Protein AF-A0AAU9BUH3-F1 (afdb_monomer_lite)

Secondary structure (DSSP, 8-state):
-----S---SS---HHHHHHHHHHHTT----SSHHHHHHHSEEE-GGG--TTPEEEE--TTT--EEEEEEETTEEEE--STTPPPEEEE--HHHHHTEEEEEE--

InterPro domains:
  IPR000064 Endopeptidase, NLPC/P60 domain [PF00877] (2-102)
  IPR000064 Endopeptidase, NLPC/P60 domain [PS51935] (1-105)
  IPR038765 Papain-like cysteine peptidase superfamily [SSF54001] (2-104)
  IPR051202 Peptidase C40 [PTHR47053] (2-105)

Sequence (105 aa):
MPYRYGGNDPSGFDCSGLVQFTHRRFGLGVPRTARQQWRHACKIPAEALKPGDLLFFRPARKGWHVGIYVGDGHFVHAPSEGKRIQRTRLNRYWWRHFIGAGRYW

Structure (mmCIF, N/CA/C/O backbone):
data_AF-A0AAU9BUH3-F1
#
_entry.id   AF-A0AAU9BUH3-F1
#
loop_
_atom_site.group_PDB
_atom_site.id
_atom_site.type_symbol
_atom_site.label_atom_id
_atom_site.label_alt_id
_atom_site.label_comp_id
_atom_site.label_asym_id
_atom_site.label_entity_id
_atom_site.label_seq_id
_atom_site.pdbx_PDB_ins_code
_atom_site.Cartn_x
_atom_site.Cartn_y
_atom_site.Cartn_z
_atom_site.occupancy
_atom_site.B_iso_or_equiv
_atom_site.auth_seq_id
_atom_site.auth_comp_id
_atom_site.auth_asym_id
_atom_site.auth_atom_id
_atom_site.pdbx_PDB_model_num
ATOM 1 N N . MET A 1 1 ? 17.820 -18.652 -3.794 1.00 41.59 1 MET A N 1
ATOM 2 C CA . MET A 1 1 ? 16.754 -19.585 -3.372 1.00 41.59 1 MET A CA 1
ATOM 3 C C . MET A 1 1 ? 15.464 -18.810 -3.076 1.00 41.59 1 MET A C 1
ATOM 5 O O . MET A 1 1 ? 15.404 -18.192 -2.014 1.00 41.59 1 MET A O 1
ATOM 9 N N . PRO A 1 2 ? 14.477 -18.718 -3.991 1.00 41.84 2 PRO A N 1
ATOM 10 C CA . PRO A 1 2 ? 13.212 -18.053 -3.693 1.00 41.84 2 PRO A CA 1
ATOM 11 C C . PRO A 1 2 ? 12.027 -19.027 -3.646 1.00 41.84 2 PRO A C 1
ATOM 13 O O . PRO A 1 2 ? 11.868 -19.907 -4.486 1.00 41.84 2 PRO A O 1
ATOM 16 N N . TYR A 1 3 ? 11.194 -18.821 -2.633 1.00 39.16 3 TYR A N 1
ATOM 17 C CA . TYR A 1 3 ? 9.958 -19.542 -2.372 1.00 39.16 3 TYR A CA 1
ATOM 18 C C . TYR A 1 3 ? 8.886 -19.278 -3.446 1.00 39.16 3 TYR A C 1
ATOM 20 O O . TYR A 1 3 ? 8.663 -18.134 -3.850 1.00 39.16 3 TYR A O 1
ATOM 28 N N . ARG A 1 4 ? 8.190 -20.353 -3.835 1.00 31.55 4 ARG A N 1
ATOM 29 C CA . ARG A 1 4 ? 6.910 -20.401 -4.557 1.00 31.55 4 ARG A CA 1
ATOM 30 C C . ARG A 1 4 ? 5.987 -21.352 -3.791 1.00 31.55 4 ARG A C 1
ATOM 32 O O . ARG A 1 4 ? 6.445 -22.408 -3.371 1.00 31.55 4 ARG A O 1
ATOM 39 N N . TYR A 1 5 ? 4.683 -21.075 -3.791 1.00 33.06 5 TYR A N 1
ATOM 40 C CA . TYR A 1 5 ? 3.738 -22.150 -4.103 1.00 33.06 5 TYR A CA 1
ATOM 41 C C . TYR A 1 5 ? 2.542 -21.656 -4.944 1.00 33.06 5 TYR A C 1
ATOM 43 O O . TYR A 1 5 ? 1.728 -20.861 -4.467 1.00 33.06 5 TYR A O 1
ATOM 51 N N . GLY A 1 6 ? 2.509 -22.157 -6.198 1.00 33.47 6 GLY A N 1
ATOM 52 C CA . GLY A 1 6 ? 1.398 -22.229 -7.175 1.00 33.47 6 GLY A CA 1
ATOM 53 C C . GLY A 1 6 ? 1.043 -20.950 -7.954 1.00 33.47 6 GLY A C 1
ATOM 54 O O . GLY A 1 6 ? 0.058 -20.313 -7.612 1.00 33.47 6 GLY A O 1
ATOM 55 N N . GLY A 1 7 ? 1.848 -20.424 -8.894 1.00 32.41 7 GLY A N 1
ATOM 56 C CA . GLY A 1 7 ? 1.914 -20.849 -10.314 1.00 32.41 7 GLY A CA 1
ATOM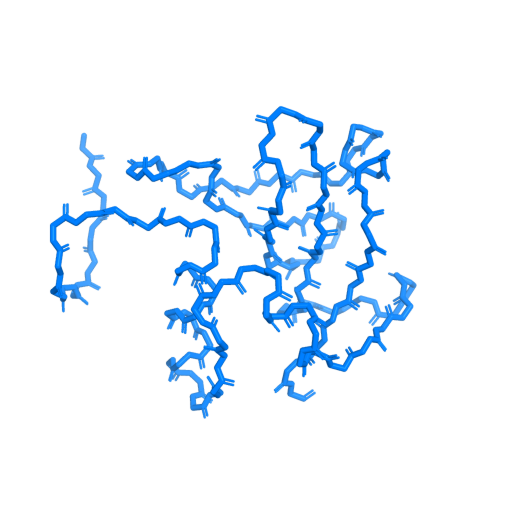 57 C C . GLY A 1 7 ? 0.652 -20.408 -11.090 1.00 32.41 7 GLY A C 1
ATOM 58 O O . GLY A 1 7 ? -0.406 -20.943 -10.804 1.00 32.41 7 GLY A O 1
ATOM 59 N N . ASN A 1 8 ? 0.657 -19.431 -12.015 1.00 37.00 8 ASN A N 1
ATOM 60 C CA . ASN A 1 8 ? 1.264 -19.541 -13.351 1.00 37.00 8 ASN A CA 1
ATOM 61 C C . ASN A 1 8 ? 1.348 -18.163 -14.082 1.00 37.00 8 ASN A C 1
ATOM 63 O O . ASN A 1 8 ? 0.322 -17.690 -14.551 1.00 37.00 8 ASN A O 1
ATOM 67 N N . ASP A 1 9 ? 2.525 -17.511 -14.121 1.00 38.41 9 ASP A N 1
ATOM 68 C CA . ASP A 1 9 ? 3.053 -16.696 -15.251 1.00 38.41 9 ASP A CA 1
ATOM 69 C C . ASP A 1 9 ? 4.514 -16.232 -14.943 1.00 38.41 9 ASP A C 1
ATOM 71 O O . ASP A 1 9 ? 4.856 -16.119 -13.755 1.00 38.41 9 ASP A O 1
ATOM 75 N N . PRO A 1 10 ? 5.416 -16.008 -15.928 1.00 37.09 10 PRO A N 1
ATOM 76 C CA . PRO A 1 10 ? 6.854 -15.788 -15.695 1.00 37.09 10 PRO A CA 1
ATOM 77 C C . PRO A 1 10 ? 7.295 -14.356 -15.319 1.00 37.09 10 PRO A C 1
ATOM 79 O O . PRO A 1 10 ? 8.487 -14.152 -15.106 1.00 37.09 10 PRO A O 1
ATOM 82 N N . SER A 1 11 ? 6.403 -13.366 -15.198 1.00 39.19 11 SER A N 1
ATOM 83 C CA . SER A 1 11 ? 6.785 -11.934 -15.155 1.00 39.19 11 SER A CA 1
ATOM 84 C C . SER A 1 11 ? 6.727 -11.239 -13.777 1.00 39.19 11 SER A C 1
ATOM 86 O O . SER A 1 11 ? 6.376 -10.070 -13.697 1.00 39.19 11 SER A O 1
ATOM 88 N N . GLY A 1 12 ? 7.004 -11.946 -12.675 1.00 46.56 12 GLY A N 1
ATOM 89 C CA . GLY A 1 12 ? 7.227 -11.354 -11.342 1.00 46.56 12 GLY A CA 1
ATOM 90 C C . GLY A 1 12 ? 6.046 -10.609 -10.674 1.00 46.56 12 GLY A C 1
ATOM 91 O O . GLY A 1 12 ? 5.242 -9.904 -11.271 1.00 46.56 12 GLY A O 1
ATOM 92 N N . PHE A 1 13 ? 5.925 -10.729 -9.352 1.00 51.59 13 PHE A N 1
ATOM 93 C CA . PHE A 1 13 ? 4.922 -9.959 -8.608 1.00 51.59 13 PHE A CA 1
ATOM 94 C C . PHE A 1 13 ? 5.381 -8.507 -8.436 1.00 51.59 13 PHE A C 1
ATOM 96 O O . PHE A 1 13 ? 6.379 -8.246 -7.763 1.00 51.59 13 PHE A O 1
ATOM 103 N N . ASP A 1 14 ? 4.634 -7.558 -8.998 1.00 69.62 14 ASP A N 1
ATOM 104 C CA . ASP A 1 14 ? 4.681 -6.162 -8.561 1.00 69.62 14 ASP A CA 1
ATOM 105 C C . ASP A 1 14 ? 3.871 -5.962 -7.261 1.00 69.62 14 ASP A C 1
ATOM 107 O O . ASP A 1 14 ? 3.158 -6.858 -6.793 1.00 69.62 14 ASP A O 1
ATOM 111 N N . CYS A 1 15 ? 3.989 -4.784 -6.641 1.00 74.62 15 CYS A N 1
ATOM 112 C CA . CYS A 1 15 ? 3.313 -4.471 -5.377 1.00 74.62 15 CYS A CA 1
ATOM 113 C C . CYS A 1 15 ? 1.794 -4.721 -5.416 1.00 74.62 15 CYS A C 1
ATOM 115 O O . CYS A 1 15 ? 1.232 -5.267 -4.467 1.00 74.62 15 CYS A O 1
ATOM 117 N N . SER A 1 16 ? 1.141 -4.387 -6.530 1.00 78.94 16 SER A N 1
ATOM 118 C CA . SER A 1 16 ? -0.296 -4.575 -6.729 1.00 78.94 16 SER A CA 1
ATOM 119 C C . SER A 1 16 ? -0.693 -6.012 -7.054 1.00 78.94 16 SER A C 1
ATOM 121 O O . SER A 1 16 ? -1.772 -6.443 -6.646 1.00 78.94 16 SER A O 1
ATOM 123 N N . GLY A 1 17 ? 0.172 -6.772 -7.723 1.00 79.50 17 GLY A N 1
ATOM 124 C CA . GLY A 1 17 ? -0.015 -8.192 -7.995 1.00 79.50 17 GLY A CA 1
ATOM 125 C C . GLY A 1 17 ? -0.023 -9.016 -6.711 1.00 79.50 17 GLY A C 1
ATOM 126 O O . GLY A 1 17 ? -0.866 -9.897 -6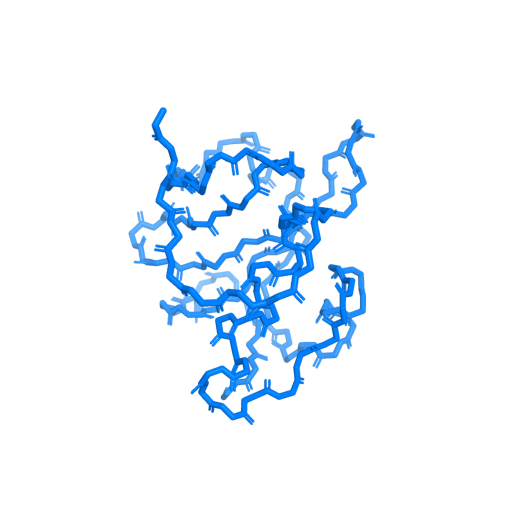.563 1.00 79.50 17 GLY A O 1
ATOM 127 N N . LEU A 1 18 ? 0.849 -8.684 -5.748 1.00 80.62 18 LEU A N 1
ATOM 128 C CA . LEU A 1 18 ? 0.834 -9.308 -4.419 1.00 80.62 18 LEU A CA 1
ATOM 129 C C . LEU A 1 18 ? -0.518 -9.101 -3.726 1.00 80.62 18 LEU A C 1
ATOM 131 O O . LEU A 1 18 ? -1.118 -10.051 -3.231 1.00 80.62 18 LEU A O 1
ATOM 135 N N . VAL A 1 19 ? -1.010 -7.862 -3.716 1.00 85.31 19 VAL A N 1
ATOM 136 C CA . VAL A 1 19 ? -2.300 -7.520 -3.108 1.00 85.31 19 VAL A CA 1
ATOM 137 C C . VAL A 1 19 ? -3.439 -8.282 -3.776 1.00 85.31 19 VAL A C 1
ATOM 139 O O . VAL A 1 19 ? -4.237 -8.909 -3.080 1.00 85.31 19 VAL A O 1
ATOM 142 N N . GLN A 1 20 ? -3.486 -8.261 -5.111 1.00 85.69 20 GLN A N 1
ATOM 143 C CA . GLN A 1 20 ? -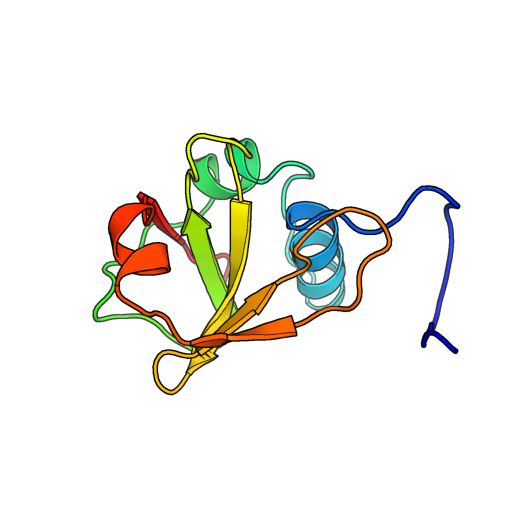4.515 -8.945 -5.885 1.00 85.69 20 GLN A CA 1
ATOM 144 C C . GLN A 1 20 ? -4.512 -10.450 -5.608 1.00 85.69 20 GLN A C 1
ATOM 146 O O . GLN A 1 20 ? -5.572 -11.029 -5.394 1.00 85.69 20 GLN A O 1
ATOM 151 N N . PHE A 1 21 ? -3.339 -11.081 -5.588 1.00 81.75 21 PHE A N 1
ATOM 152 C CA . PHE A 1 21 ? -3.211 -12.508 -5.314 1.00 81.75 21 PHE A CA 1
ATOM 153 C C . PHE A 1 21 ? -3.698 -12.871 -3.911 1.00 81.75 21 PHE A C 1
ATOM 155 O O . PHE A 1 21 ? -4.484 -13.804 -3.761 1.00 81.75 21 PHE A O 1
ATOM 162 N N . THR A 1 22 ? -3.280 -12.111 -2.895 1.00 83.12 22 THR A N 1
ATOM 163 C CA . THR A 1 22 ? -3.709 -12.343 -1.512 1.00 83.12 22 THR A CA 1
ATOM 164 C C . THR A 1 22 ? -5.218 -12.164 -1.370 1.00 83.12 22 THR A C 1
ATOM 166 O O . THR A 1 22 ? -5.880 -13.044 -0.837 1.00 83.12 22 THR A O 1
ATOM 169 N N . HIS A 1 23 ? -5.785 -11.080 -1.900 1.00 84.62 23 HIS A N 1
ATOM 170 C CA . HIS A 1 23 ? -7.214 -10.781 -1.761 1.00 84.62 23 HIS A CA 1
ATOM 171 C C . HIS A 1 23 ? -8.106 -11.747 -2.548 1.00 84.62 23 HIS A C 1
ATOM 173 O O . HIS A 1 23 ? -9.149 -12.158 -2.042 1.00 84.62 23 HIS A O 1
ATOM 179 N N . ARG A 1 24 ? -7.671 -12.197 -3.733 1.00 85.31 24 ARG A N 1
ATOM 180 C CA . ARG A 1 24 ? -8.396 -13.217 -4.507 1.00 85.31 24 ARG A CA 1
ATOM 181 C C . ARG A 1 24 ? -8.554 -14.530 -3.744 1.00 85.31 24 ARG A C 1
ATOM 183 O O . ARG A 1 24 ? -9.588 -15.172 -3.885 1.00 85.31 24 ARG A O 1
ATOM 190 N N . ARG A 1 25 ? -7.580 -14.918 -2.911 1.00 82.62 25 ARG A N 1
ATOM 191 C CA . ARG A 1 25 ? -7.695 -16.118 -2.058 1.00 82.62 25 ARG A CA 1
ATOM 192 C C . ARG A 1 25 ? -8.787 -15.998 -0.992 1.00 82.62 25 ARG A C 1
ATOM 194 O O . ARG A 1 25 ? -9.292 -17.018 -0.546 1.00 82.62 25 ARG A O 1
ATOM 201 N N . PHE A 1 26 ? -9.166 -14.776 -0.627 1.00 83.00 26 PHE A N 1
ATOM 202 C CA . PHE A 1 26 ? -10.280 -14.485 0.278 1.00 83.00 26 PHE A CA 1
ATOM 203 C C . PHE A 1 26 ? -11.578 -14.131 -0.471 1.00 83.00 26 PHE A C 1
ATOM 205 O O . PHE A 1 26 ? -12.510 -13.618 0.134 1.00 83.00 26 PHE A O 1
ATOM 212 N N . GLY A 1 27 ? -11.647 -14.363 -1.789 1.00 84.38 27 GLY A N 1
ATOM 213 C CA . GLY A 1 27 ? -12.829 -14.055 -2.602 1.00 84.38 27 GLY A CA 1
ATOM 214 C C . GLY A 1 27 ? -13.032 -12.565 -2.906 1.00 84.38 27 GLY A C 1
ATOM 215 O O . GLY A 1 27 ? -14.064 -12.191 -3.456 1.00 84.38 27 GLY A O 1
ATOM 216 N N . LEU A 1 28 ? -12.059 -11.704 -2.590 1.00 84.62 28 LEU A N 1
ATOM 217 C CA . LEU A 1 28 ? -12.165 -10.258 -2.788 1.00 84.62 28 LEU A CA 1
ATOM 218 C C . LEU A 1 28 ? -11.628 -9.842 -4.166 1.00 84.62 28 LEU A C 1
ATOM 220 O O . LEU A 1 28 ? -10.468 -10.084 -4.522 1.00 84.62 28 LEU A O 1
ATOM 224 N N . GLY A 1 29 ? -12.481 -9.176 -4.946 1.00 84.56 29 GLY A N 1
ATOM 225 C CA . GLY A 1 29 ? -12.161 -8.671 -6.279 1.00 84.56 29 GLY A CA 1
ATOM 226 C C . GLY A 1 29 ? -11.331 -7.389 -6.230 1.00 84.56 29 GLY A C 1
ATOM 227 O O . GLY A 1 29 ? -11.877 -6.297 -6.105 1.00 84.56 29 GLY A O 1
ATOM 228 N N . VAL A 1 30 ? -10.009 -7.510 -6.370 1.00 86.69 30 VAL A N 1
ATOM 229 C CA . VAL A 1 30 ? -9.097 -6.357 -6.336 1.00 86.69 30 VAL A CA 1
ATOM 230 C C . VAL A 1 30 ? -8.505 -6.060 -7.727 1.00 86.69 30 VAL A C 1
ATOM 232 O O . VAL A 1 30 ? -7.980 -6.976 -8.381 1.00 86.69 30 VAL A O 1
ATOM 235 N N . PRO A 1 31 ? -8.548 -4.796 -8.204 1.00 86.81 31 PRO A N 1
ATOM 236 C CA . PRO A 1 31 ? -7.976 -4.408 -9.495 1.00 86.81 31 PRO A CA 1
ATOM 237 C C . PRO A 1 31 ? -6.477 -4.717 -9.626 1.00 86.81 31 PRO A C 1
ATOM 239 O O . PRO A 1 31 ? -5.761 -4.829 -8.633 1.00 86.81 31 PRO A O 1
ATOM 242 N N . ARG A 1 32 ? -5.969 -4.821 -10.862 1.00 81.25 32 ARG A N 1
ATOM 243 C CA . ARG A 1 32 ? -4.579 -5.248 -11.131 1.00 81.25 32 ARG A CA 1
ATOM 244 C C . ARG A 1 32 ? -3.520 -4.211 -10.749 1.00 81.25 32 ARG A C 1
ATOM 246 O O . ARG A 1 32 ? -2.402 -4.607 -10.440 1.00 81.25 32 ARG A O 1
ATOM 253 N N . THR A 1 33 ? -3.843 -2.917 -10.791 1.00 83.69 33 THR A N 1
ATOM 254 C CA . THR A 1 33 ? -2.866 -1.826 -10.605 1.00 83.69 33 THR A CA 1
ATOM 255 C C . THR A 1 33 ? -3.085 -1.077 -9.293 1.00 83.69 33 THR A C 1
ATOM 257 O O . THR A 1 33 ? -4.224 -0.789 -8.935 1.00 83.69 33 THR A O 1
ATOM 260 N N . ALA A 1 34 ? -2.010 -0.665 -8.610 1.00 85.81 34 ALA A N 1
ATOM 261 C CA . ALA A 1 34 ? -2.094 0.064 -7.333 1.00 85.81 34 ALA A CA 1
ATOM 262 C C . ALA A 1 34 ? -2.959 1.341 -7.419 1.00 85.81 34 ALA A C 1
ATOM 264 O O . ALA A 1 34 ? -3.707 1.659 -6.497 1.00 85.81 34 ALA A O 1
ATOM 265 N N . ARG A 1 35 ? -2.928 2.039 -8.563 1.00 87.56 35 ARG A N 1
ATOM 266 C CA . ARG A 1 35 ? -3.774 3.216 -8.818 1.00 87.56 35 ARG A CA 1
ATOM 267 C C . ARG A 1 35 ? -5.265 2.873 -8.850 1.00 87.56 35 ARG A C 1
ATOM 269 O O . ARG A 1 35 ? -6.072 3.607 -8.290 1.00 87.56 35 ARG A O 1
ATOM 276 N N . GLN A 1 36 ? -5.647 1.792 -9.530 1.00 88.81 36 GLN A N 1
ATOM 277 C CA . GLN A 1 36 ? -7.041 1.341 -9.540 1.00 88.81 36 GLN A CA 1
ATOM 278 C C . GLN A 1 36 ? -7.441 0.808 -8.166 1.00 88.81 36 GLN A C 1
ATOM 280 O O . GLN A 1 36 ? -8.525 1.123 -7.692 1.00 88.81 36 GLN A O 1
ATOM 285 N N . GLN A 1 37 ? -6.549 0.076 -7.499 1.00 90.31 37 GLN A N 1
ATOM 286 C CA . GLN A 1 37 ? -6.794 -0.420 -6.151 1.00 90.31 37 GLN A CA 1
ATOM 287 C C . GLN A 1 37 ? -7.124 0.721 -5.184 1.00 90.31 37 GLN A C 1
ATOM 289 O O . GLN A 1 37 ? -8.084 0.614 -4.433 1.00 90.31 37 GLN A O 1
ATOM 294 N N . TRP A 1 38 ? -6.403 1.841 -5.258 1.00 93.25 38 TRP A N 1
ATOM 295 C CA . TRP A 1 38 ? -6.725 3.033 -4.472 1.00 93.25 38 TRP A CA 1
ATOM 296 C C . TRP A 1 38 ? -8.101 3.618 -4.808 1.00 93.25 38 TRP A C 1
ATOM 298 O O . TRP A 1 38 ? -8.851 3.990 -3.914 1.00 93.25 38 TRP A O 1
ATOM 308 N N . ARG A 1 39 ? -8.450 3.696 -6.098 1.00 92.31 39 ARG A N 1
ATOM 309 C CA . ARG A 1 39 ? -9.736 4.261 -6.541 1.00 92.31 39 ARG A CA 1
ATOM 310 C C . ARG A 1 39 ? -10.946 3.449 -6.081 1.00 92.31 39 ARG A C 1
ATOM 312 O O . ARG A 1 39 ? -11.992 4.043 -5.860 1.00 92.31 39 ARG A O 1
ATOM 319 N N . HIS A 1 40 ? -10.805 2.128 -5.997 1.00 92.31 40 HIS A N 1
ATOM 320 C CA . HIS A 1 40 ? -11.891 1.214 -5.633 1.00 92.31 40 HIS A CA 1
ATOM 321 C C . HIS A 1 40 ? -11.909 0.844 -4.145 1.00 92.31 40 HIS A C 1
ATOM 323 O O . HIS A 1 40 ? -12.877 0.245 -3.691 1.00 92.31 40 HIS A O 1
ATOM 329 N N . ALA A 1 41 ? -10.866 1.186 -3.384 1.00 92.31 41 ALA A N 1
ATOM 330 C CA . ALA A 1 41 ? -10.833 0.906 -1.957 1.00 92.31 41 ALA A CA 1
ATOM 331 C C . ALA A 1 41 ? -11.794 1.817 -1.183 1.00 92.31 41 ALA A C 1
ATOM 333 O O . ALA A 1 41 ? -11.909 3.012 -1.474 1.00 92.31 41 ALA A O 1
ATOM 334 N N . CYS A 1 42 ? -12.401 1.280 -0.125 1.00 94.00 42 CYS A N 1
ATOM 335 C CA . CYS A 1 42 ? -13.060 2.100 0.882 1.00 94.00 42 CYS A CA 1
ATOM 336 C C . CYS A 1 42 ? -11.985 2.852 1.674 1.00 94.00 42 CYS A C 1
ATOM 338 O O . CYS A 1 42 ? -11.174 2.227 2.358 1.00 94.00 42 CYS A O 1
ATOM 340 N N . LYS A 1 43 ? -11.926 4.181 1.538 1.00 94.44 43 LYS A N 1
ATOM 341 C CA . LYS A 1 43 ? -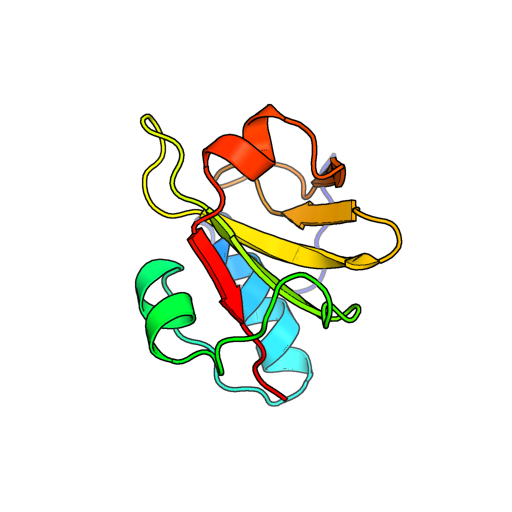10.895 5.008 2.181 1.00 94.44 43 LYS A CA 1
ATOM 342 C C . LYS A 1 43 ? -11.082 4.978 3.691 1.00 94.44 43 LYS A C 1
ATOM 344 O O . LYS A 1 43 ? -12.172 5.255 4.182 1.00 94.44 43 LYS A O 1
ATOM 349 N N . ILE A 1 44 ? -10.004 4.698 4.409 1.00 93.62 44 ILE A N 1
ATOM 350 C CA . ILE A 1 44 ? -10.002 4.651 5.868 1.00 93.62 44 ILE A CA 1
ATOM 351 C C . ILE A 1 44 ? -9.007 5.668 6.437 1.00 93.62 44 ILE A C 1
ATOM 353 O O . ILE A 1 44 ? -7.942 5.887 5.845 1.00 93.62 44 ILE A O 1
ATOM 357 N N . PRO A 1 45 ? -9.338 6.296 7.577 1.00 91.69 45 PRO A N 1
ATOM 358 C CA . PRO A 1 45 ? -8.390 7.121 8.309 1.00 91.69 45 PRO A CA 1
ATOM 359 C C . PRO A 1 45 ? -7.246 6.247 8.843 1.00 91.69 45 PRO A C 1
ATOM 361 O O . PRO A 1 45 ? -7.439 5.065 9.147 1.00 91.69 45 PRO A O 1
ATOM 364 N N . ALA A 1 46 ? -6.039 6.808 8.927 1.00 86.00 46 ALA A N 1
ATOM 365 C CA . ALA A 1 46 ? -4.840 6.051 9.292 1.00 86.00 46 ALA A CA 1
ATOM 366 C C . ALA A 1 46 ? -4.905 5.512 10.733 1.00 86.00 46 ALA A C 1
ATOM 368 O O . ALA A 1 46 ? -4.307 4.489 11.056 1.00 86.00 46 ALA A O 1
ATOM 369 N N . GLU A 1 47 ? -5.681 6.171 11.584 1.00 89.12 47 GLU A N 1
ATOM 370 C CA . GLU A 1 47 ? -5.937 5.818 12.975 1.00 89.12 47 GLU A CA 1
ATOM 371 C C . GLU A 1 47 ? -6.839 4.577 13.098 1.00 89.12 47 GLU A C 1
ATOM 373 O O . GLU A 1 47 ? -6.812 3.892 14.116 1.00 89.12 47 GLU A O 1
ATOM 378 N N . ALA A 1 48 ? -7.612 4.251 12.054 1.00 92.62 48 ALA A N 1
ATOM 379 C CA . ALA A 1 48 ? -8.516 3.097 12.012 1.00 92.62 48 ALA A CA 1
ATOM 380 C C . ALA A 1 48 ? -7.915 1.874 11.292 1.00 92.62 48 ALA A C 1
ATOM 382 O O . ALA A 1 48 ? -8.649 0.947 10.918 1.00 92.62 48 ALA A O 1
ATOM 383 N N . LEU A 1 49 ? -6.595 1.883 11.075 1.00 92.25 49 LEU A N 1
ATOM 384 C CA . LEU A 1 49 ? -5.869 0.811 10.406 1.00 92.25 49 LEU A CA 1
ATOM 385 C C . LEU A 1 49 ? -5.975 -0.514 11.163 1.00 92.25 49 LEU A C 1
ATOM 387 O O . LEU A 1 49 ? -5.610 -0.625 12.333 1.00 92.25 49 LEU A O 1
ATOM 391 N N . LYS A 1 50 ? -6.400 -1.550 10.444 1.00 94.12 50 LYS A N 1
ATOM 392 C CA . LYS A 1 50 ? -6.476 -2.937 10.897 1.00 94.12 50 LYS A CA 1
ATOM 393 C C . LYS A 1 50 ? -5.612 -3.830 10.004 1.00 94.12 50 LYS A C 1
ATOM 395 O O . LYS A 1 50 ? -5.462 -3.544 8.813 1.00 94.12 50 LYS A O 1
ATOM 400 N N . PRO A 1 51 ? -5.019 -4.907 10.547 1.00 93.38 51 PRO A N 1
ATOM 401 C CA . PRO A 1 51 ? -4.311 -5.886 9.730 1.00 93.38 51 PRO A CA 1
ATOM 402 C C . PRO A 1 51 ? -5.165 -6.348 8.540 1.00 93.38 51 PRO A C 1
ATOM 404 O O . PRO A 1 51 ? -6.348 -6.638 8.699 1.00 93.38 51 PRO A O 1
ATOM 407 N N . GLY A 1 52 ? -4.566 -6.383 7.351 1.00 89.88 52 GLY A N 1
ATOM 408 C CA . GLY A 1 52 ? -5.251 -6.664 6.086 1.00 89.88 52 GLY A CA 1
ATOM 409 C C . GLY A 1 52 ? -5.618 -5.419 5.275 1.00 89.88 52 GLY A C 1
ATOM 410 O O . GLY A 1 52 ? -5.837 -5.538 4.072 1.00 89.88 52 GLY A O 1
ATOM 411 N N . ASP A 1 53 ? -5.620 -4.230 5.881 1.00 94.50 53 ASP A N 1
ATOM 412 C CA . ASP A 1 53 ? -5.846 -2.982 5.151 1.00 94.50 53 ASP A CA 1
ATOM 413 C C . ASP A 1 53 ? -4.713 -2.672 4.173 1.00 94.50 53 ASP A C 1
ATOM 415 O O . ASP A 1 53 ? -3.554 -3.030 4.384 1.00 94.50 53 ASP A O 1
ATOM 419 N N . LEU A 1 54 ? -5.035 -1.965 3.096 1.00 94.56 54 LEU A N 1
ATOM 420 C CA . LEU A 1 54 ? -4.073 -1.567 2.083 1.00 94.56 54 LEU A CA 1
ATOM 421 C C . LEU A 1 54 ? -3.552 -0.163 2.349 1.00 94.56 54 LEU A C 1
ATOM 423 O O . LEU A 1 54 ? -4.317 0.779 2.534 1.00 94.56 54 LEU A O 1
ATOM 427 N N . LEU A 1 55 ? -2.235 -0.016 2.306 1.00 94.88 55 LEU A N 1
ATOM 428 C CA . LEU A 1 55 ? -1.539 1.256 2.404 1.00 94.88 55 LEU A CA 1
ATOM 429 C C . LEU A 1 55 ? -1.060 1.677 1.023 1.00 94.88 55 LEU A C 1
ATOM 431 O O . LEU A 1 55 ? -0.355 0.918 0.353 1.00 94.88 55 LEU A O 1
ATOM 435 N N . PHE A 1 56 ? -1.403 2.895 0.618 1.00 94.44 56 PHE A N 1
ATOM 436 C CA . PHE A 1 56 ? -1.062 3.438 -0.689 1.00 94.44 56 PHE A CA 1
ATOM 437 C C . PHE A 1 56 ? -0.016 4.538 -0.558 1.00 94.44 56 PHE A C 1
ATOM 439 O O . PHE A 1 56 ? -0.131 5.443 0.270 1.00 94.44 56 PHE A O 1
ATOM 446 N N . PHE A 1 57 ? 1.002 4.476 -1.412 1.00 93.50 57 PHE A N 1
ATOM 447 C CA . PHE A 1 57 ? 2.129 5.400 -1.404 1.00 93.50 57 PHE A CA 1
ATOM 448 C C . PHE A 1 57 ? 2.447 5.908 -2.811 1.00 93.50 57 PHE A C 1
ATOM 450 O O . PHE A 1 57 ? 2.199 5.218 -3.803 1.00 93.50 57 PHE A O 1
ATOM 457 N N . ARG A 1 58 ? 3.059 7.095 -2.899 1.00 90.44 58 ARG A N 1
ATOM 458 C CA . ARG A 1 58 ? 3.567 7.668 -4.153 1.00 90.44 58 ARG A CA 1
ATOM 459 C C . ARG A 1 58 ? 5.026 8.134 -4.061 1.00 90.44 58 ARG A C 1
ATOM 461 O O . ARG A 1 58 ? 5.276 9.341 -4.043 1.00 90.44 58 ARG A O 1
ATOM 468 N N . PRO A 1 59 ? 6.019 7.227 -3.987 1.00 86.50 59 PRO A N 1
ATOM 469 C CA . PRO A 1 59 ? 7.420 7.630 -4.026 1.00 86.50 59 PRO A CA 1
ATOM 470 C C . PRO A 1 59 ? 7.774 8.287 -5.365 1.00 86.50 59 PRO A C 1
ATOM 472 O O . PRO A 1 59 ? 7.477 7.736 -6.424 1.00 86.50 59 PRO A O 1
ATOM 475 N N . ALA A 1 60 ? 8.475 9.425 -5.328 1.00 78.56 60 ALA A N 1
ATOM 476 C CA . ALA A 1 60 ? 8.757 10.242 -6.516 1.00 78.56 60 ALA A CA 1
ATOM 477 C C . ALA A 1 60 ? 9.407 9.464 -7.680 1.00 78.56 60 ALA A C 1
ATOM 479 O O . ALA A 1 60 ? 9.087 9.704 -8.836 1.00 78.56 60 ALA A O 1
ATOM 480 N N . ARG A 1 61 ? 10.283 8.496 -7.378 1.00 74.19 61 ARG A N 1
ATOM 481 C CA . ARG A 1 61 ? 10.999 7.685 -8.383 1.00 74.19 61 ARG A CA 1
ATOM 482 C C . ARG A 1 61 ? 10.285 6.394 -8.807 1.00 74.19 61 ARG A C 1
ATOM 484 O O . ARG A 1 61 ? 10.762 5.733 -9.718 1.00 74.19 61 ARG A O 1
ATOM 491 N N . LYS A 1 62 ? 9.200 5.995 -8.131 1.00 70.69 62 LYS A N 1
ATOM 492 C CA . LYS A 1 62 ? 8.490 4.721 -8.389 1.00 70.69 62 LYS A CA 1
ATOM 493 C C . LYS A 1 62 ? 7.024 4.886 -8.790 1.00 70.69 62 LYS A C 1
ATOM 495 O O . LYS A 1 62 ? 6.434 3.931 -9.279 1.00 70.69 62 LYS A O 1
ATOM 500 N N . GLY A 1 63 ? 6.430 6.063 -8.600 1.00 84.69 63 GLY A N 1
ATOM 501 C CA . GLY A 1 63 ? 5.006 6.260 -8.862 1.00 84.69 63 GLY A CA 1
ATOM 502 C C . GLY A 1 63 ? 4.142 5.564 -7.810 1.00 84.69 63 GLY A C 1
ATOM 503 O O . GLY A 1 63 ? 4.431 5.667 -6.623 1.00 84.69 63 GLY A O 1
ATOM 504 N N . TRP A 1 64 ? 3.063 4.900 -8.226 1.00 86.44 64 TRP A N 1
ATOM 505 C CA . TRP A 1 64 ? 2.124 4.241 -7.311 1.00 86.44 64 TRP A CA 1
ATOM 506 C C . TRP A 1 64 ? 2.720 2.981 -6.686 1.00 86.44 64 TRP A C 1
ATOM 508 O O . TRP A 1 64 ? 3.222 2.108 -7.388 1.00 86.44 64 TRP A O 1
ATOM 518 N N . HIS A 1 65 ? 2.590 2.862 -5.369 1.00 89.69 65 HIS A N 1
ATOM 519 C CA . HIS A 1 65 ? 3.026 1.704 -4.602 1.00 89.69 65 HIS A CA 1
ATOM 520 C C . HIS A 1 65 ? 1.950 1.308 -3.590 1.00 89.69 65 HIS A C 1
ATOM 522 O O . HIS A 1 65 ? 1.261 2.173 -3.049 1.00 89.69 65 HIS A O 1
ATOM 528 N N . VAL A 1 66 ? 1.812 0.011 -3.322 1.00 91.56 66 VAL A N 1
ATOM 529 C CA . VAL A 1 66 ? 0.844 -0.519 -2.352 1.00 91.56 66 VAL A CA 1
ATOM 530 C C . VAL A 1 66 ? 1.495 -1.547 -1.426 1.00 91.56 66 VAL A C 1
ATOM 532 O O . VAL A 1 66 ? 2.436 -2.250 -1.805 1.00 91.56 66 VAL A O 1
ATOM 535 N N . GLY A 1 67 ? 1.015 -1.615 -0.190 1.00 92.06 67 GLY A N 1
ATOM 536 C CA . GLY A 1 67 ? 1.385 -2.635 0.785 1.00 92.06 67 GLY A CA 1
ATOM 537 C C . GLY A 1 67 ? 0.192 -3.055 1.633 1.00 92.06 67 GLY A C 1
ATOM 538 O O . GLY A 1 67 ? -0.797 -2.336 1.704 1.00 92.06 67 GLY A O 1
ATOM 539 N N . ILE A 1 68 ? 0.290 -4.214 2.273 1.00 92.94 68 ILE A N 1
ATOM 540 C CA . ILE A 1 68 ? -0.731 -4.754 3.175 1.00 92.94 68 ILE A CA 1
ATOM 541 C C . ILE A 1 68 ? -0.288 -4.458 4.605 1.00 92.94 68 ILE A C 1
ATOM 543 O O . ILE A 1 68 ? 0.798 -4.871 5.010 1.00 92.94 68 ILE A O 1
ATOM 547 N N . TYR A 1 69 ? -1.093 -3.733 5.370 1.00 95.12 69 TYR A N 1
ATOM 548 C CA . TYR A 1 69 ? -0.840 -3.464 6.777 1.00 95.12 69 TYR A CA 1
ATOM 549 C C . TYR A 1 69 ? -0.943 -4.756 7.589 1.00 95.12 69 TYR A C 1
ATOM 551 O O . TYR A 1 69 ? -1.850 -5.559 7.384 1.00 95.12 69 TYR A O 1
ATOM 559 N N . VAL A 1 70 ? -0.006 -4.965 8.512 1.00 94.25 70 VAL A N 1
ATOM 560 C CA . VAL A 1 70 ? 0.056 -6.178 9.347 1.00 94.25 70 VAL A CA 1
ATOM 561 C C . VAL A 1 70 ? 0.038 -5.872 10.845 1.00 94.25 70 VAL A C 1
ATOM 563 O O . VAL A 1 70 ? 0.317 -6.758 11.642 1.00 94.25 70 VAL A O 1
ATOM 566 N N . GLY A 1 71 ? -0.298 -4.638 11.235 1.00 93.00 71 GLY A N 1
ATOM 567 C CA . GLY A 1 71 ? -0.309 -4.210 12.638 1.00 93.00 71 GLY A CA 1
ATOM 568 C C . GLY A 1 71 ? 1.011 -3.592 13.102 1.00 93.00 71 GLY A C 1
ATOM 569 O O . GLY A 1 71 ? 2.019 -3.619 12.393 1.00 93.00 71 GLY A O 1
ATOM 570 N N . ASP A 1 72 ? 0.986 -2.989 14.291 1.00 91.50 72 ASP A N 1
ATOM 571 C CA . ASP A 1 72 ? 2.143 -2.390 14.975 1.00 91.50 72 ASP A CA 1
ATOM 572 C C . ASP A 1 72 ? 2.951 -1.394 14.129 1.00 91.50 72 ASP A C 1
ATOM 574 O O . ASP A 1 72 ? 4.180 -1.327 14.216 1.00 91.50 72 ASP A O 1
ATOM 578 N N . GLY A 1 73 ? 2.296 -0.655 13.229 1.00 91.44 73 GLY A N 1
ATOM 579 C CA . GLY A 1 73 ? 2.985 0.255 12.313 1.00 91.44 73 GLY A CA 1
ATOM 580 C C . GLY A 1 73 ? 3.843 -0.457 11.259 1.00 91.44 73 GLY A C 1
ATOM 581 O O . GLY A 1 73 ? 4.747 0.158 10.691 1.00 91.44 73 GLY A O 1
ATOM 582 N N . HIS A 1 74 ? 3.599 -1.740 10.993 1.00 94.50 74 HIS A N 1
ATOM 583 C CA . HIS A 1 74 ? 4.290 -2.528 9.977 1.00 94.50 74 HIS A CA 1
ATOM 584 C C . HIS A 1 74 ? 3.369 -2.875 8.813 1.00 94.50 74 HIS A C 1
ATOM 586 O O . HIS A 1 74 ? 2.165 -3.068 8.962 1.00 94.50 74 HIS A O 1
ATOM 592 N N . PHE A 1 75 ? 3.965 -3.019 7.638 1.00 94.00 75 PHE A N 1
ATOM 593 C CA . PHE A 1 75 ? 3.277 -3.459 6.437 1.00 94.00 75 PHE A CA 1
ATOM 594 C C . PHE A 1 75 ? 4.168 -4.387 5.617 1.00 94.00 75 PHE A C 1
ATOM 596 O O . PHE A 1 75 ? 5.394 -4.390 5.740 1.00 94.00 75 PHE A O 1
ATOM 603 N N . VAL A 1 76 ? 3.533 -5.195 4.783 1.00 90.31 76 VAL A N 1
ATOM 604 C CA . VAL A 1 76 ? 4.165 -6.151 3.887 1.00 90.31 76 VAL A CA 1
ATOM 605 C C . VAL A 1 76 ? 3.968 -5.677 2.455 1.00 90.31 76 VAL A C 1
ATOM 607 O O . VAL A 1 76 ? 2.859 -5.345 2.045 1.00 90.31 76 VAL A O 1
ATOM 610 N N . HIS A 1 77 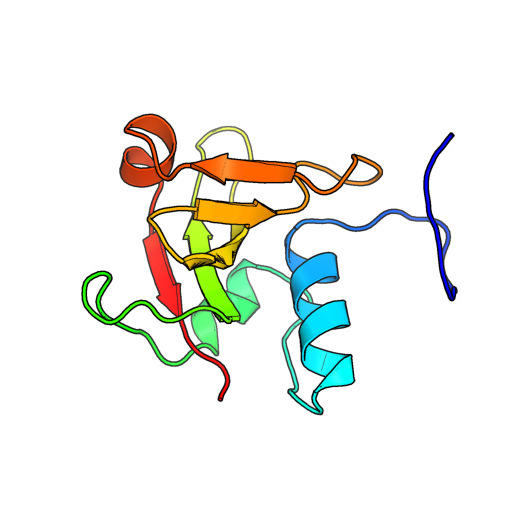? 5.045 -5.622 1.679 1.00 87.81 77 HIS A N 1
ATOM 611 C CA . HIS A 1 77 ? 4.987 -5.179 0.290 1.00 87.81 77 HIS A CA 1
ATOM 612 C C . HIS A 1 77 ? 6.012 -5.904 -0.584 1.00 87.81 77 HIS A C 1
ATOM 614 O O . HIS A 1 77 ? 7.048 -6.364 -0.102 1.00 87.81 77 HIS A O 1
ATOM 620 N N . ALA A 1 78 ? 5.735 -5.978 -1.887 1.00 83.12 78 ALA A N 1
ATOM 621 C CA . ALA A 1 78 ? 6.719 -6.366 -2.893 1.00 83.12 78 ALA A CA 1
ATOM 622 C C . ALA A 1 78 ? 7.385 -5.088 -3.440 1.00 83.12 78 ALA A C 1
ATOM 624 O O . ALA A 1 78 ? 6.708 -4.281 -4.079 1.00 83.12 78 ALA A O 1
ATOM 625 N N . PRO A 1 79 ? 8.679 -4.832 -3.168 1.00 68.25 79 PRO A N 1
ATOM 626 C CA . PRO A 1 79 ? 9.306 -3.550 -3.487 1.00 68.25 79 PRO A CA 1
ATOM 627 C C . PRO A 1 79 ? 9.517 -3.329 -4.992 1.00 68.25 79 PRO A C 1
ATOM 629 O O . PRO A 1 79 ? 9.578 -2.173 -5.418 1.00 68.25 79 PRO A O 1
ATOM 632 N N . SER A 1 80 ? 9.662 -4.398 -5.779 1.00 63.19 80 SER A N 1
ATOM 633 C CA . SER A 1 80 ? 9.807 -4.396 -7.242 1.00 63.19 80 SER A CA 1
ATOM 634 C C . SER A 1 80 ? 9.471 -5.786 -7.789 1.00 63.19 80 SER A C 1
ATOM 636 O O . SER A 1 80 ? 9.536 -6.759 -7.036 1.00 63.19 80 SER A O 1
ATOM 638 N N . GLU A 1 81 ? 9.187 -5.871 -9.087 1.00 56.09 81 GLU A N 1
ATOM 639 C CA . GLU A 1 81 ? 9.028 -7.135 -9.813 1.00 56.09 81 GLU A CA 1
ATOM 640 C C . GLU A 1 81 ? 10.195 -8.099 -9.522 1.00 56.09 81 GLU A C 1
ATOM 642 O O . GLU A 1 81 ? 11.360 -7.694 -9.481 1.00 56.09 81 GLU A O 1
ATOM 647 N N . GLY A 1 82 ? 9.876 -9.359 -9.213 1.00 53.41 82 GLY A N 1
ATOM 648 C CA . GLY A 1 82 ? 10.862 -10.413 -8.933 1.00 53.41 82 GLY A CA 1
ATOM 649 C C . GLY A 1 82 ? 11.604 -10.301 -7.591 1.00 53.41 82 GLY A C 1
ATOM 650 O O . GLY A 1 82 ? 12.376 -11.197 -7.243 1.00 53.41 82 GLY A O 1
ATOM 651 N N . LYS A 1 83 ? 11.379 -9.243 -6.798 1.00 62.12 83 LYS A N 1
ATOM 652 C CA . LYS A 1 83 ? 12.002 -9.100 -5.473 1.00 62.12 83 LYS A CA 1
ATOM 653 C C . LYS A 1 83 ? 11.204 -9.813 -4.389 1.00 62.12 83 LYS A C 1
ATOM 655 O O . LYS A 1 83 ? 9.984 -9.936 -4.450 1.00 62.12 83 LYS A O 1
ATOM 660 N N . ARG A 1 84 ? 11.920 -10.253 -3.348 1.00 70.19 84 ARG A N 1
ATOM 661 C CA . ARG A 1 84 ? 11.306 -10.855 -2.161 1.00 70.19 84 ARG A CA 1
ATOM 662 C C . ARG A 1 84 ? 10.351 -9.869 -1.496 1.00 70.19 84 ARG A C 1
ATOM 664 O O . ARG A 1 84 ? 10.652 -8.683 -1.382 1.00 70.19 84 ARG A O 1
ATOM 671 N N . ILE A 1 85 ? 9.228 -10.405 -1.033 1.00 80.06 85 ILE A N 1
ATOM 672 C CA . ILE A 1 85 ? 8.278 -9.710 -0.172 1.00 80.06 85 ILE A CA 1
ATOM 673 C C . ILE A 1 85 ? 9.010 -9.290 1.104 1.00 80.06 85 ILE A C 1
ATOM 675 O O . ILE A 1 85 ? 9.749 -10.082 1.692 1.00 80.06 85 ILE A O 1
ATOM 679 N N . GLN A 1 86 ? 8.822 -8.042 1.517 1.00 84.69 86 GLN A N 1
ATOM 680 C CA . GLN A 1 86 ? 9.467 -7.480 2.695 1.00 84.69 86 GLN A CA 1
ATOM 681 C C . GLN A 1 86 ? 8.415 -6.987 3.677 1.00 84.69 86 GLN A C 1
ATOM 683 O O . GLN A 1 86 ? 7.449 -6.330 3.287 1.00 84.69 86 GLN A O 1
ATOM 688 N N . ARG A 1 87 ? 8.636 -7.276 4.962 1.00 90.88 87 ARG A N 1
ATOM 689 C CA . ARG A 1 87 ? 7.975 -6.582 6.068 1.00 90.88 87 ARG A CA 1
ATOM 690 C C . ARG A 1 87 ? 8.783 -5.328 6.375 1.00 90.88 87 ARG A C 1
ATOM 692 O O . ARG A 1 87 ? 9.993 -5.407 6.559 1.00 90.88 87 ARG A O 1
ATOM 699 N N . THR A 1 88 ? 8.136 -4.174 6.398 1.00 91.31 88 THR A N 1
ATOM 700 C CA . THR A 1 88 ? 8.778 -2.876 6.626 1.00 91.31 88 THR A CA 1
ATOM 701 C C . THR A 1 88 ? 7.944 -2.040 7.589 1.00 91.31 88 THR A C 1
ATOM 703 O O . THR A 1 88 ? 6.719 -2.147 7.626 1.00 91.31 88 THR A O 1
ATOM 706 N N . ARG A 1 89 ? 8.613 -1.222 8.404 1.00 94.06 89 ARG A N 1
ATOM 707 C CA . ARG A 1 89 ? 7.969 -0.285 9.330 1.00 94.06 89 ARG A CA 1
ATOM 708 C C . ARG A 1 89 ? 7.578 1.006 8.608 1.00 94.06 89 ARG A C 1
ATOM 710 O O . ARG A 1 89 ? 8.350 1.523 7.796 1.00 94.06 89 ARG A O 1
ATOM 717 N N . LEU A 1 90 ? 6.421 1.563 8.956 1.00 91.75 90 LEU A N 1
ATOM 718 C CA . LEU A 1 90 ? 5.976 2.906 8.579 1.00 91.75 90 LEU A CA 1
ATOM 719 C C . LEU A 1 90 ? 6.864 3.966 9.244 1.00 91.75 90 LEU A C 1
ATOM 721 O O . LEU A 1 90 ? 6.557 4.510 10.301 1.00 91.75 90 LEU A O 1
ATOM 725 N N . ASN A 1 91 ? 8.015 4.224 8.632 1.00 92.44 91 ASN A N 1
ATOM 726 C CA . ASN A 1 91 ? 8.961 5.250 9.057 1.00 92.44 91 ASN A CA 1
ATOM 727 C C . ASN A 1 91 ? 8.663 6.603 8.381 1.00 92.44 91 ASN A C 1
ATOM 729 O O . ASN A 1 91 ? 7.783 6.718 7.527 1.00 92.44 91 ASN A O 1
ATOM 733 N N . ARG A 1 92 ? 9.445 7.635 8.725 1.00 92.44 92 ARG A N 1
ATOM 734 C CA . ARG A 1 92 ? 9.322 8.990 8.154 1.00 92.44 92 ARG A CA 1
ATOM 735 C C . ARG A 1 92 ? 9.328 9.000 6.620 1.00 92.44 92 ARG A C 1
ATOM 737 O O . ARG A 1 92 ? 8.616 9.797 6.018 1.00 92.44 92 ARG A O 1
ATOM 744 N N . TYR A 1 93 ? 10.108 8.124 5.982 1.00 91.12 93 TYR A N 1
ATOM 745 C CA . TYR A 1 93 ? 10.134 8.025 4.523 1.00 91.12 93 TYR A CA 1
ATOM 746 C C . TYR A 1 93 ? 8.780 7.564 3.980 1.00 91.12 93 TYR A C 1
ATOM 748 O O . TYR A 1 93 ? 8.253 8.202 3.075 1.00 91.12 93 TYR A O 1
ATOM 756 N N . TRP A 1 94 ? 8.199 6.495 4.525 1.00 91.81 94 TRP A N 1
ATOM 757 C CA . TRP A 1 94 ? 6.907 5.988 4.056 1.00 91.81 94 TRP A CA 1
ATOM 758 C C . TRP A 1 94 ? 5.771 6.963 4.338 1.00 91.81 94 TRP A C 1
ATOM 760 O O . TRP A 1 94 ? 4.987 7.226 3.434 1.00 91.81 94 TRP A O 1
ATOM 770 N N . TRP A 1 95 ? 5.757 7.585 5.519 1.00 91.75 95 TRP A N 1
ATOM 771 C CA . TRP A 1 95 ? 4.795 8.638 5.852 1.00 91.75 95 TRP A CA 1
ATOM 772 C C . TRP A 1 95 ? 4.866 9.832 4.900 1.00 91.75 95 TRP A C 1
ATOM 774 O O . TRP A 1 95 ? 3.833 10.316 4.456 1.00 91.75 95 TRP A O 1
ATOM 784 N N . ARG A 1 96 ? 6.070 10.260 4.494 1.00 93.19 96 ARG A N 1
ATOM 785 C CA . ARG A 1 96 ? 6.231 11.358 3.524 1.00 93.19 96 ARG A CA 1
ATOM 786 C C . ARG A 1 96 ? 5.619 11.050 2.155 1.00 93.19 96 ARG A C 1
ATOM 788 O O . ARG A 1 96 ? 5.264 11.968 1.427 1.00 93.19 96 ARG A O 1
ATOM 795 N N . HIS A 1 97 ? 5.537 9.776 1.780 1.00 93.19 97 HIS A N 1
ATOM 796 C CA . HIS A 1 97 ? 4.962 9.354 0.503 1.00 93.19 97 HIS A CA 1
ATOM 797 C C . HIS A 1 97 ? 3.581 8.717 0.669 1.00 93.19 97 HIS A C 1
ATOM 799 O O . HIS A 1 97 ? 3.068 8.167 -0.302 1.00 93.19 97 HIS A O 1
ATOM 805 N N . PHE A 1 98 ? 3.002 8.743 1.869 1.00 94.00 98 PHE A N 1
ATOM 806 C CA . PHE A 1 98 ? 1.717 8.126 2.158 1.00 94.00 98 PHE A CA 1
ATOM 807 C C . PHE A 1 98 ? 0.595 8.935 1.510 1.00 94.00 98 PHE A C 1
ATOM 809 O O . PHE A 1 98 ? 0.504 10.145 1.688 1.00 94.00 98 PHE A O 1
ATOM 816 N N . ILE A 1 99 ? -0.234 8.257 0.719 1.00 94.12 99 ILE A N 1
ATOM 817 C CA . ILE A 1 99 ? -1.418 8.849 0.085 1.00 94.12 99 ILE A CA 1
ATOM 818 C C . ILE A 1 99 ? -2.634 8.649 0.986 1.00 94.12 99 ILE A C 1
ATOM 820 O O . ILE A 1 99 ? -3.480 9.531 1.098 1.00 94.12 99 ILE A O 1
ATOM 824 N N . GLY A 1 100 ? -2.735 7.467 1.589 1.00 94.12 100 GLY A N 1
ATOM 825 C CA . GLY A 1 100 ? -3.878 7.059 2.385 1.00 94.12 100 GLY A CA 1
ATOM 826 C C . GLY A 1 100 ? -3.963 5.545 2.514 1.00 94.12 100 GLY A C 1
ATOM 827 O O . GLY A 1 100 ? -3.161 4.798 1.941 1.00 94.12 100 GLY A O 1
ATOM 828 N N . ALA A 1 101 ? -4.956 5.101 3.273 1.00 95.38 101 ALA A N 1
ATOM 829 C CA . ALA A 1 101 ? -5.251 3.697 3.479 1.00 95.38 101 ALA A CA 1
ATOM 830 C C . ALA A 1 101 ? -6.638 3.343 2.938 1.00 95.38 101 ALA A C 1
ATOM 832 O O . ALA A 1 101 ? -7.526 4.196 2.849 1.00 95.38 101 ALA A O 1
ATOM 833 N N . GLY A 1 102 ? -6.812 2.086 2.544 1.00 94.56 102 GLY A N 1
ATOM 834 C CA . GLY A 1 102 ? -8.052 1.594 1.972 1.00 94.56 102 GLY A CA 1
ATOM 835 C C . GLY A 1 102 ? -8.357 0.155 2.366 1.00 94.56 102 GLY A C 1
ATOM 836 O O . GLY A 1 102 ? -7.448 -0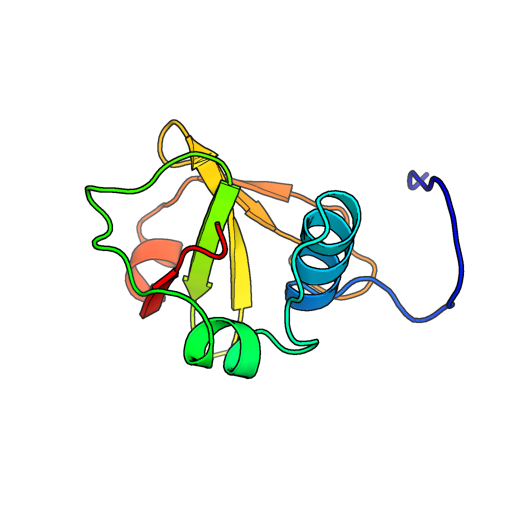.660 2.506 1.00 94.56 102 GLY A O 1
ATOM 837 N N . ARG A 1 103 ? -9.643 -0.158 2.515 1.00 93.81 103 ARG A N 1
ATOM 838 C CA . ARG A 1 103 ? -10.153 -1.479 2.896 1.00 93.81 103 ARG A CA 1
ATOM 839 C C . ARG A 1 103 ? -11.023 -2.076 1.785 1.00 93.81 103 ARG A C 1
ATOM 841 O O . ARG A 1 103 ? -11.673 -1.338 1.043 1.00 93.81 103 ARG A O 1
ATOM 848 N N . TYR A 1 104 ? -10.997 -3.404 1.671 1.00 87.94 104 TYR A N 1
ATOM 849 C CA . TYR A 1 104 ? -11.722 -4.193 0.662 1.00 87.94 104 TYR A CA 1
ATOM 850 C C . TYR A 1 104 ? -12.728 -5.199 1.253 1.00 87.94 104 TYR A C 1
ATOM 852 O O . TYR A 1 104 ? -13.301 -5.974 0.495 1.00 87.94 104 TYR A O 1
ATOM 860 N N . TRP A 1 105 ? -12.930 -5.195 2.572 1.00 80.50 105 TRP A N 1
ATOM 861 C CA . TRP A 1 105 ? -13.804 -6.100 3.326 1.00 80.50 105 TRP A CA 1
ATOM 862 C C . TRP A 1 105 ? -14.605 -5.343 4.387 1.00 80.50 105 TRP A C 1
ATOM 864 O O . TRP A 1 105 ? -14.180 -4.219 4.755 1.00 80.50 105 TRP A O 1
#

pLDDT: mean 80.9, std 17.97, range [31.55, 95.38]

Radius of gyration: 13.11 Å; chains: 1; bounding box: 31×34×31 Å

Foldseek 3Di:
DDDDDDDDDDWFDAFQNVLCVVCVVVVFHADRDLVVNVVPFAFDAPVPDDFQKKWWFQDPVPGIHIWTDHDPQWTWTQHGGPGDIDIDGNDPVRVVGTPGIGDRD

Organism: NCBI:txid438856